Protein AF-A0A645IAI8-F1 (afdb_monomer)

pLDDT: mean 75.31, std 10.7, range [43.75, 86.5]

InterPro domains:
  IPR027268 Peptidase M4/M1, CTD superfamily [G3DSA:1.10.390.10] (1-57)

Foldseek 3Di:
DVVVCVVQDDVLVVVLVVVCCVVPVPHPDDVVNSQVSSCVSRVDRCVVVVVVVVVVVPPPD

Sequence (61 aa):
MYDFYKTVGKDTFFKILNTYYTNYIFKNSDLDDFINTCNEVSGQDYSSFFNYWVKNDFIPS

Secondary structure (DSSP, 8-state):
-HHHHHHH-HHHHHHHHHHHHHHHTTS---HHHHHHHHHHHHSS--HHHHHHHHHTTS---

Mean predicted aligned error: 7.25 Å

Structure (mmCIF, N/CA/C/O backbone):
data_AF-A0A645IAI8-F1
#
_entry.id   AF-A0A645IAI8-F1
#
loop_
_atom_site.group_PDB
_atom_site.id
_atom_site.type_symbol
_atom_site.label_atom_id
_atom_site.label_alt_id
_atom_site.label_comp_id
_atom_site.label_asym_id
_atom_site.label_entity_id
_atom_site.label_seq_id
_atom_site.pdbx_PDB_ins_code
_atom_site.Cartn_x
_atom_site.Cartn_y
_atom_site.Cartn_z
_atom_site.occupancy
_atom_site.B_iso_or_equiv
_atom_site.auth_seq_id
_atom_site.auth_comp_id
_atom_site.auth_asym_id
_atom_site.auth_atom_id
_atom_site.pdbx_PDB_model_num
ATOM 1 N N . MET A 1 1 ? -2.017 7.968 -7.082 1.00 67.06 1 MET A N 1
ATOM 2 C CA . MET A 1 1 ? -1.954 8.374 -5.654 1.00 67.06 1 MET A CA 1
ATOM 3 C C . MET A 1 1 ? -3.280 8.879 -5.085 1.00 67.06 1 MET A C 1
ATOM 5 O O . MET A 1 1 ? -3.644 8.426 -4.009 1.00 67.06 1 MET A O 1
ATOM 9 N N . TYR A 1 2 ? -4.033 9.753 -5.769 1.00 71.88 2 TYR A N 1
ATOM 10 C CA . TYR A 1 2 ? -5.349 10.205 -5.277 1.00 71.88 2 TYR A CA 1
ATOM 11 C C . TYR A 1 2 ? -6.372 9.061 -5.114 1.00 71.88 2 TYR A C 1
ATOM 13 O O . TYR A 1 2 ? -7.091 9.018 -4.117 1.00 71.88 2 TYR A O 1
ATOM 21 N N . ASP A 1 3 ? -6.376 8.084 -6.026 1.00 77.62 3 ASP A N 1
ATOM 22 C CA . ASP A 1 3 ? -7.243 6.902 -5.902 1.00 77.62 3 ASP A CA 1
ATOM 23 C C . ASP A 1 3 ? -6.853 6.012 -4.721 1.00 77.62 3 ASP A C 1
ATOM 25 O O . ASP A 1 3 ? -7.718 5.545 -3.989 1.00 77.62 3 ASP A O 1
ATOM 29 N N . PHE A 1 4 ? -5.552 5.858 -4.459 1.00 77.81 4 PHE A N 1
ATOM 30 C CA . PHE A 1 4 ? -5.067 5.104 -3.303 1.00 77.81 4 PHE A CA 1
ATOM 31 C C . PHE A 1 4 ? -5.560 5.714 -1.987 1.00 77.81 4 PHE A C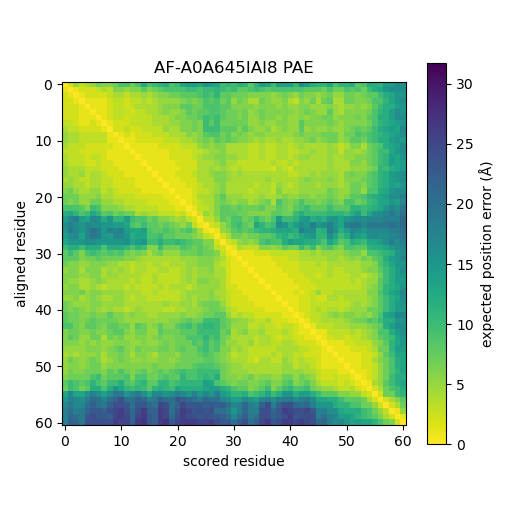 1
ATOM 33 O O . PHE A 1 4 ? -6.077 4.995 -1.139 1.00 77.81 4 PHE A O 1
ATOM 40 N N . TYR A 1 5 ? -5.485 7.042 -1.850 1.00 79.94 5 TYR A N 1
ATOM 41 C CA . TYR A 1 5 ? -6.002 7.761 -0.682 1.00 79.94 5 TYR A CA 1
ATOM 42 C C . TYR A 1 5 ? -7.492 7.483 -0.431 1.00 79.94 5 TYR A C 1
ATOM 44 O O . TYR A 1 5 ? -7.903 7.309 0.717 1.00 79.94 5 TYR A O 1
ATOM 52 N N . LYS A 1 6 ? -8.304 7.404 -1.494 1.00 81.06 6 LYS A N 1
ATOM 53 C CA . LYS A 1 6 ? -9.724 7.039 -1.380 1.00 81.06 6 LYS A CA 1
ATOM 54 C C . LYS A 1 6 ? -9.921 5.582 -0.968 1.00 81.06 6 LYS A C 1
ATOM 56 O O . LYS A 1 6 ? -10.830 5.311 -0.192 1.00 81.06 6 LYS A O 1
ATOM 61 N N . THR A 1 7 ? -9.081 4.676 -1.464 1.00 79.94 7 THR A N 1
ATOM 62 C CA . THR A 1 7 ? -9.168 3.237 -1.181 1.00 79.94 7 THR A CA 1
ATOM 63 C C . THR A 1 7 ? -8.794 2.901 0.260 1.00 79.94 7 THR A C 1
ATOM 65 O O . THR A 1 7 ? -9.542 2.195 0.927 1.00 79.94 7 THR A O 1
ATOM 68 N N . VAL A 1 8 ? -7.663 3.410 0.765 1.00 81.12 8 VAL A N 1
ATOM 69 C CA . VAL A 1 8 ? -7.188 3.069 2.123 1.00 81.12 8 VAL A CA 1
ATOM 70 C C . VAL A 1 8 ? -7.795 3.944 3.222 1.00 81.12 8 VAL A C 1
ATOM 72 O O . VAL A 1 8 ? -7.761 3.584 4.399 1.00 81.12 8 VAL A O 1
ATOM 75 N N . GLY A 1 9 ? -8.355 5.096 2.847 1.00 84.88 9 GLY A N 1
ATOM 76 C CA . GLY A 1 9 ? -8.868 6.093 3.777 1.00 84.88 9 GLY A CA 1
ATOM 77 C C . GLY A 1 9 ? -7.770 6.963 4.396 1.00 84.88 9 GLY A C 1
ATOM 78 O O . GLY A 1 9 ? -6.590 6.607 4.441 1.00 84.88 9 GLY A O 1
ATOM 79 N N . LYS A 1 10 ? -8.175 8.139 4.890 1.00 83.62 10 LYS A N 1
ATOM 80 C CA . LYS A 1 10 ? -7.266 9.182 5.390 1.00 83.62 10 LYS A CA 1
ATOM 81 C C . LYS A 1 10 ? -6.335 8.674 6.492 1.00 83.62 10 LYS A C 1
ATOM 83 O O . LYS A 1 10 ? -5.125 8.850 6.390 1.00 83.62 10 LYS A O 1
ATOM 88 N N . ASP A 1 11 ? -6.884 8.053 7.529 1.00 85.06 11 ASP A N 1
ATOM 89 C CA . ASP A 1 11 ? -6.123 7.635 8.709 1.00 85.06 11 ASP A CA 1
ATOM 90 C C . ASP A 1 11 ? -5.068 6.573 8.374 1.00 85.06 11 ASP A C 1
ATOM 92 O O . ASP A 1 11 ? -3.906 6.705 8.764 1.00 85.06 11 ASP A O 1
ATOM 96 N N . THR A 1 12 ? -5.432 5.571 7.571 1.00 84.19 12 THR A N 1
ATOM 97 C CA . THR A 1 12 ? -4.503 4.534 7.099 1.00 84.19 12 THR A CA 1
ATOM 98 C C . THR A 1 12 ? -3.428 5.126 6.195 1.00 84.19 12 THR A C 1
ATOM 100 O O . THR A 1 12 ? -2.252 4.810 6.356 1.00 84.19 12 THR A O 1
ATOM 103 N N . PHE A 1 13 ? -3.800 6.029 5.283 1.00 83.75 13 PHE A N 1
ATOM 104 C CA . PHE A 1 13 ? -2.859 6.677 4.370 1.00 83.75 13 PHE A CA 1
ATOM 105 C C . PHE A 1 13 ? -1.793 7.487 5.115 1.00 83.75 13 PHE A C 1
ATOM 107 O O . PHE A 1 13 ? -0.601 7.335 4.855 1.00 83.75 13 PHE A O 1
ATOM 114 N N . PHE A 1 14 ? -2.204 8.319 6.076 1.00 85.44 14 PHE A N 1
ATOM 115 C CA . PHE A 1 14 ? -1.261 9.095 6.884 1.00 85.44 14 PHE A CA 1
ATOM 116 C C . PHE A 1 14 ? -0.397 8.202 7.774 1.00 85.44 14 PHE A C 1
ATOM 118 O O . PHE A 1 14 ? 0.778 8.508 7.970 1.00 85.44 14 PHE A O 1
ATOM 125 N N . LYS A 1 15 ? -0.937 7.086 8.273 1.00 86.50 15 LYS A N 1
ATOM 126 C CA . LYS A 1 15 ? -0.162 6.103 9.037 1.00 86.50 15 LYS A CA 1
ATOM 127 C C . LYS A 1 15 ? 0.921 5.453 8.174 1.00 86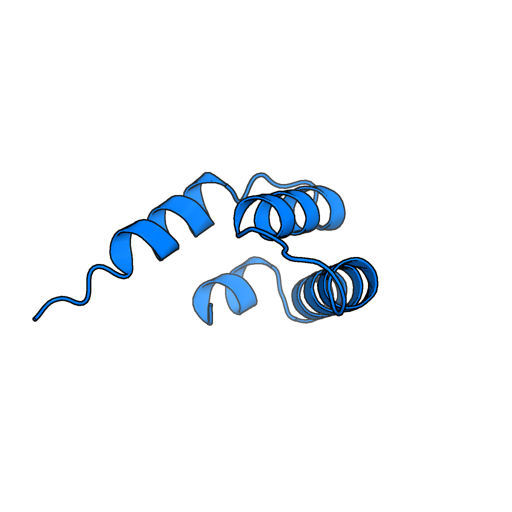.50 15 LYS A C 1
ATOM 129 O O . LYS A 1 15 ? 2.076 5.454 8.581 1.00 86.50 15 LYS A O 1
ATOM 134 N N . ILE A 1 16 ? 0.573 4.998 6.968 1.00 84.88 16 ILE A N 1
AT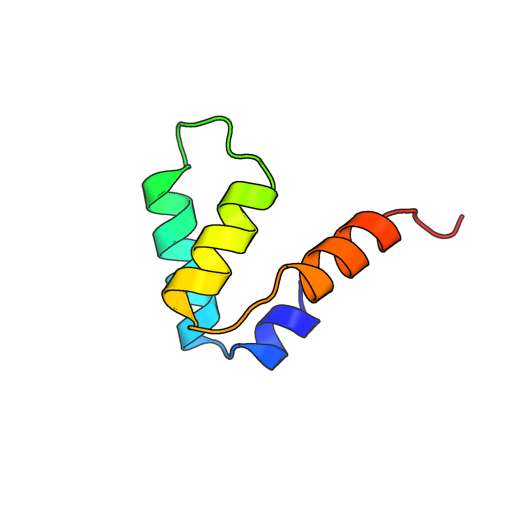OM 135 C CA . ILE A 1 16 ? 1.520 4.452 5.982 1.00 84.88 16 ILE A CA 1
ATOM 136 C C . ILE A 1 16 ? 2.612 5.475 5.659 1.00 84.88 16 ILE A C 1
ATOM 138 O O . ILE A 1 16 ? 3.793 5.148 5.738 1.00 84.88 16 ILE A O 1
ATOM 142 N N . LEU A 1 17 ? 2.234 6.720 5.343 1.00 82.81 17 LEU A N 1
ATOM 143 C CA . LEU A 1 17 ? 3.193 7.783 5.036 1.00 82.81 17 LEU A CA 1
ATOM 144 C C . LEU A 1 17 ? 4.138 8.062 6.201 1.00 82.81 17 LEU A C 1
ATOM 146 O O . LEU A 1 17 ? 5.335 8.197 5.985 1.00 82.81 17 LEU A O 1
ATOM 150 N N . ASN A 1 18 ? 3.622 8.141 7.427 1.00 85.12 18 ASN A N 1
ATOM 151 C CA . ASN A 1 18 ? 4.440 8.426 8.600 1.00 85.12 18 ASN A CA 1
ATOM 152 C C . ASN A 1 18 ? 5.412 7.273 8.901 1.00 85.12 18 ASN A C 1
ATOM 154 O O . ASN A 1 18 ? 6.587 7.508 9.179 1.00 85.12 18 ASN A O 1
ATOM 158 N N . THR A 1 19 ? 4.952 6.024 8.772 1.00 83.81 19 THR A N 1
ATOM 159 C CA . THR A 1 19 ? 5.792 4.827 8.919 1.00 83.81 19 THR A CA 1
ATOM 160 C C . THR A 1 19 ? 6.871 4.763 7.840 1.00 83.81 19 THR A C 1
ATOM 162 O O . THR A 1 19 ? 8.043 4.582 8.162 1.00 83.81 19 THR A O 1
ATOM 165 N N . TYR A 1 20 ? 6.506 4.972 6.575 1.00 80.94 20 TYR A N 1
ATOM 166 C CA . TYR A 1 20 ? 7.457 4.971 5.468 1.00 80.94 20 TYR A CA 1
ATOM 167 C C . TYR A 1 20 ? 8.480 6.102 5.596 1.00 80.94 20 TYR A C 1
ATOM 169 O O . TYR A 1 20 ? 9.682 5.864 5.538 1.00 80.94 20 TYR A O 1
ATOM 177 N N . TYR A 1 21 ? 8.019 7.327 5.851 1.00 79.94 21 TYR A N 1
ATOM 178 C CA . TYR A 1 21 ? 8.889 8.487 6.015 1.00 79.94 21 TYR A CA 1
ATOM 179 C C . TYR A 1 21 ? 9.867 8.281 7.176 1.00 79.94 21 TYR A C 1
ATOM 181 O O . TYR A 1 21 ? 11.067 8.442 7.001 1.00 79.94 21 TYR A O 1
ATOM 189 N N . THR A 1 22 ? 9.395 7.821 8.336 1.00 80.00 22 THR A N 1
ATOM 190 C CA . THR A 1 22 ? 10.266 7.554 9.494 1.00 80.00 22 THR A CA 1
ATOM 191 C C . THR A 1 22 ? 11.334 6.495 9.198 1.00 80.00 22 THR A C 1
ATOM 193 O O . THR A 1 22 ? 12.480 6.649 9.618 1.00 80.00 22 THR A O 1
ATOM 196 N N . ASN A 1 23 ? 10.988 5.442 8.453 1.00 71.94 23 ASN A N 1
ATOM 197 C CA . ASN A 1 23 ? 11.900 4.329 8.176 1.00 71.94 23 ASN A CA 1
ATOM 198 C C . ASN A 1 23 ? 12.872 4.595 7.014 1.00 71.94 23 ASN A C 1
ATOM 200 O O . ASN A 1 23 ? 13.957 4.007 6.986 1.00 71.94 23 ASN A O 1
ATOM 204 N N . TYR A 1 24 ? 12.512 5.471 6.071 1.00 73.62 24 TYR A N 1
ATOM 205 C CA . TYR A 1 24 ? 13.210 5.583 4.787 1.00 73.62 24 TYR A CA 1
ATOM 206 C C . TYR A 1 24 ? 13.706 6.989 4.413 1.00 73.62 24 TYR A C 1
ATOM 208 O O . TYR A 1 24 ? 14.415 7.120 3.420 1.00 73.62 24 TYR A O 1
ATOM 216 N N . ILE A 1 25 ? 13.466 8.027 5.224 1.00 64.31 25 ILE A N 1
ATOM 217 C CA . ILE A 1 25 ? 13.948 9.410 4.984 1.00 64.31 25 ILE A CA 1
ATOM 218 C C . ILE A 1 25 ? 15.482 9.546 4.814 1.00 64.31 25 ILE A C 1
ATOM 220 O O . ILE A 1 25 ? 15.950 10.545 4.275 1.00 64.31 25 ILE A O 1
ATOM 224 N N . PHE A 1 26 ? 16.273 8.541 5.211 1.00 59.38 26 PHE A N 1
ATOM 225 C CA . PHE A 1 26 ? 17.737 8.514 5.038 1.00 59.38 26 PHE A CA 1
ATOM 226 C C . PHE A 1 26 ? 18.267 7.293 4.260 1.00 59.38 26 PHE A C 1
ATOM 228 O O . PHE A 1 26 ? 19.474 7.046 4.259 1.00 59.38 26 PHE A O 1
ATOM 235 N N . LYS A 1 27 ? 17.400 6.514 3.600 1.00 59.25 27 LYS A N 1
ATOM 236 C CA . LYS A 1 27 ? 17.790 5.334 2.808 1.00 59.25 27 LYS A CA 1
ATOM 237 C C . LYS A 1 27 ? 17.317 5.467 1.362 1.00 59.25 27 LYS A C 1
ATOM 239 O O . LYS A 1 27 ? 16.221 5.960 1.121 1.00 59.25 27 LYS A O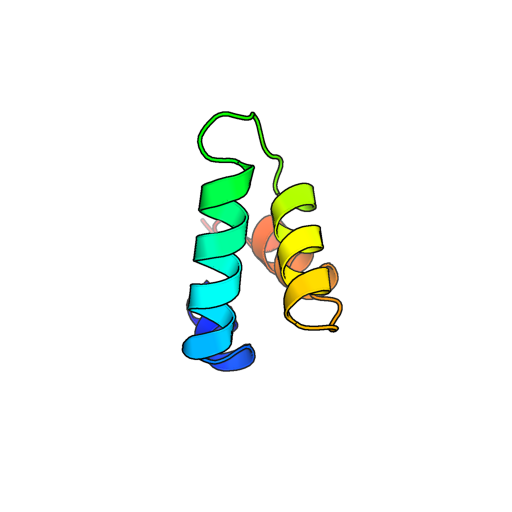 1
ATOM 244 N N . ASN A 1 28 ? 18.109 4.944 0.420 1.00 59.12 28 ASN A N 1
ATOM 245 C CA . ASN A 1 28 ? 17.616 4.585 -0.913 1.00 59.12 28 ASN A CA 1
ATOM 246 C C . ASN A 1 28 ? 16.563 3.483 -0.726 1.00 59.12 28 ASN A C 1
ATOM 248 O O . ASN A 1 28 ? 16.908 2.309 -0.632 1.00 59.12 28 ASN A O 1
ATOM 252 N N . SER A 1 29 ? 15.309 3.890 -0.550 1.00 61.88 29 SER A N 1
ATOM 253 C CA . SER A 1 29 ? 14.144 3.013 -0.606 1.00 61.88 29 SER A CA 1
ATOM 254 C C . SER A 1 29 ? 13.756 2.861 -2.055 1.00 61.88 29 SER A C 1
ATOM 256 O O . SER A 1 29 ? 13.682 3.857 -2.779 1.00 61.88 29 SER A O 1
ATOM 258 N N . ASP A 1 30 ? 13.483 1.629 -2.453 1.00 69.31 30 ASP A N 1
ATOM 259 C CA . ASP A 1 30 ? 12.829 1.392 -3.728 1.00 69.31 30 ASP A CA 1
ATOM 260 C C . ASP A 1 30 ? 11.305 1.407 -3.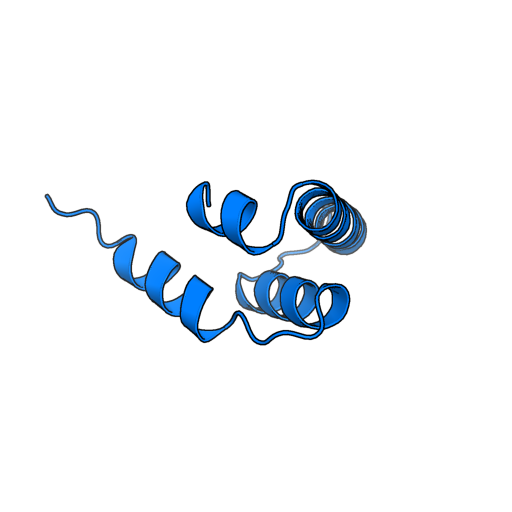553 1.00 69.31 30 ASP A C 1
ATOM 262 O O . ASP A 1 30 ? 10.773 1.369 -2.440 1.00 69.31 30 ASP A O 1
ATOM 266 N N . LEU A 1 31 ? 10.573 1.459 -4.660 1.00 73.94 31 LEU A N 1
ATOM 267 C CA . LEU A 1 31 ? 9.112 1.421 -4.636 1.00 73.94 31 LEU A CA 1
ATOM 268 C C . LEU A 1 31 ? 8.589 0.144 -3.950 1.00 73.94 31 LEU A C 1
ATOM 270 O O . LEU A 1 31 ? 7.560 0.177 -3.275 1.00 73.94 31 LEU A O 1
ATOM 274 N N . ASP A 1 32 ? 9.313 -0.967 -4.079 1.00 78.19 32 ASP A N 1
ATOM 275 C CA . ASP A 1 32 ? 8.970 -2.239 -3.436 1.00 78.19 32 ASP A CA 1
ATOM 276 C C . ASP A 1 32 ? 8.962 -2.147 -1.898 1.00 78.19 32 ASP A C 1
ATOM 278 O O . ASP A 1 32 ? 8.096 -2.735 -1.246 1.00 78.19 32 ASP A O 1
ATOM 282 N N . ASP A 1 33 ? 9.854 -1.348 -1.301 1.00 79.06 33 ASP A N 1
ATOM 283 C CA . ASP A 1 33 ? 9.862 -1.085 0.145 1.00 79.06 33 ASP A CA 1
AT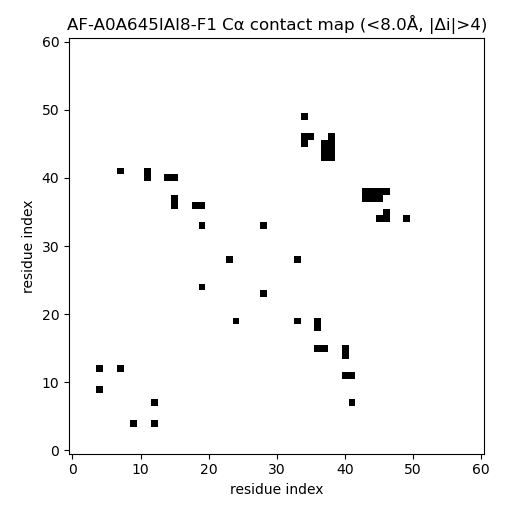OM 284 C C . ASP A 1 33 ? 8.595 -0.333 0.589 1.00 79.06 33 ASP A C 1
ATOM 286 O O . ASP A 1 33 ? 8.007 -0.615 1.643 1.00 79.06 33 ASP A O 1
ATOM 290 N N . PHE A 1 34 ? 8.137 0.612 -0.237 1.00 79.38 34 PHE A N 1
ATOM 291 C CA . PHE A 1 34 ? 6.897 1.344 0.008 1.00 79.38 34 PHE A CA 1
ATOM 292 C C . PHE A 1 34 ? 5.679 0.422 -0.067 1.00 79.38 34 PHE A C 1
ATOM 294 O O . PHE A 1 34 ? 4.815 0.472 0.812 1.00 79.38 34 PHE A O 1
ATOM 301 N N . ILE A 1 35 ? 5.623 -0.449 -1.078 1.00 82.81 35 ILE A N 1
ATOM 302 C CA . ILE A 1 35 ? 4.547 -1.433 -1.249 1.00 82.81 35 ILE A CA 1
ATOM 303 C C . ILE A 1 35 ? 4.500 -2.382 -0.049 1.00 82.81 35 ILE A C 1
ATOM 305 O O . ILE A 1 35 ? 3.429 -2.580 0.524 1.00 82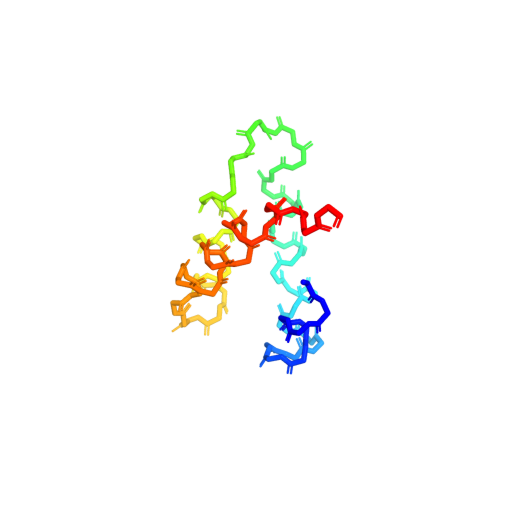.81 35 ILE A O 1
ATOM 309 N N . ASN A 1 36 ? 5.647 -2.901 0.396 1.00 83.81 36 ASN A N 1
ATOM 310 C CA . ASN A 1 36 ? 5.714 -3.760 1.580 1.00 83.81 36 ASN A CA 1
ATOM 311 C C . ASN A 1 36 ? 5.213 -3.045 2.838 1.00 83.81 36 ASN A C 1
ATOM 313 O O . ASN A 1 36 ? 4.381 -3.592 3.559 1.00 83.81 36 ASN A O 1
ATOM 317 N N . THR A 1 37 ? 5.623 -1.792 3.056 1.00 84.00 37 THR A N 1
ATOM 318 C CA . THR A 1 37 ? 5.133 -0.986 4.186 1.00 84.00 37 THR A CA 1
ATOM 319 C C . THR A 1 37 ? 3.615 -0.783 4.112 1.00 84.00 37 THR A C 1
ATOM 321 O O . THR A 1 37 ? 2.914 -0.875 5.123 1.00 84.00 37 THR A O 1
ATOM 324 N N . CYS A 1 38 ? 3.073 -0.531 2.915 1.00 83.12 38 CYS A N 1
ATOM 325 C CA . CYS A 1 38 ? 1.629 -0.428 2.710 1.00 83.12 38 CYS A CA 1
ATOM 326 C C . CYS A 1 38 ? 0.922 -1.738 3.069 1.00 83.12 38 CYS A C 1
ATOM 328 O O . CYS A 1 38 ? -0.108 -1.708 3.748 1.00 83.12 38 CYS A O 1
ATOM 330 N N . ASN A 1 39 ? 1.476 -2.873 2.644 1.00 84.69 39 ASN A N 1
ATOM 331 C CA . ASN A 1 39 ? 0.902 -4.191 2.883 1.00 84.69 39 ASN A CA 1
ATOM 332 C C . ASN A 1 39 ? 0.907 -4.551 4.373 1.00 84.69 39 ASN A C 1
ATOM 334 O O . ASN A 1 39 ? -0.107 -5.005 4.900 1.00 84.69 39 ASN A O 1
ATOM 338 N N . GLU A 1 40 ? 2.001 -4.266 5.082 1.00 83.31 40 GLU A N 1
ATOM 339 C CA . GLU A 1 40 ? 2.113 -4.503 6.525 1.00 83.31 40 GLU A CA 1
ATOM 340 C C . GLU A 1 40 ? 1.143 -3.644 7.342 1.00 83.31 40 GLU A C 1
ATOM 342 O O . GLU A 1 40 ? 0.476 -4.141 8.249 1.00 83.31 40 GLU A O 1
ATOM 347 N N . VAL A 1 41 ? 1.032 -2.349 7.028 1.00 83.69 41 VAL A N 1
ATOM 348 C CA . VAL A 1 41 ? 0.200 -1.419 7.809 1.00 83.69 41 VAL A CA 1
ATOM 349 C C . VAL A 1 41 ? -1.294 -1.635 7.557 1.00 83.69 41 VAL A C 1
ATOM 351 O O . VAL A 1 41 ? -2.106 -1.413 8.459 1.00 83.69 41 VAL A O 1
ATOM 354 N N . SER A 1 42 ? -1.668 -2.042 6.345 1.00 77.69 42 SER A N 1
ATOM 355 C CA . SER A 1 42 ? -3.068 -2.230 5.944 1.00 77.69 42 SER A CA 1
ATOM 356 C C . SER A 1 42 ? -3.580 -3.667 6.068 1.00 77.69 42 SER A C 1
ATOM 358 O O . SER A 1 42 ? -4.794 -3.872 6.084 1.00 77.69 42 SER A O 1
ATOM 360 N N . GLY A 1 43 ? -2.682 -4.657 6.112 1.00 81.25 43 GLY A N 1
ATOM 361 C CA . GLY A 1 43 ? -3.025 -6.076 6.019 1.00 81.25 43 GLY A CA 1
ATOM 362 C C . GLY A 1 43 ? -3.572 -6.507 4.651 1.00 81.25 43 GLY A C 1
ATOM 363 O O . GLY A 1 43 ? -4.178 -7.573 4.558 1.00 81.25 43 GLY A O 1
ATOM 364 N N . GLN A 1 44 ? -3.411 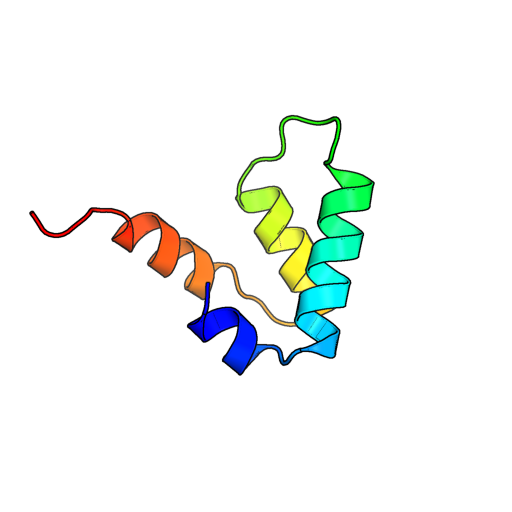-5.692 3.604 1.00 79.94 44 GLN A N 1
ATOM 365 C CA . GLN A 1 44 ? -3.886 -5.970 2.244 1.00 79.94 44 GLN A CA 1
ATOM 366 C C . GLN A 1 44 ? -2.738 -5.896 1.240 1.00 79.94 44 GLN A C 1
ATOM 368 O O . GLN A 1 44 ? -1.831 -5.092 1.401 1.00 79.94 44 GLN A O 1
ATOM 373 N N . ASP A 1 45 ? -2.786 -6.711 0.186 1.00 82.50 45 ASP A N 1
ATOM 374 C CA . ASP A 1 45 ? -1.765 -6.697 -0.863 1.00 82.50 45 ASP A CA 1
ATOM 375 C C . ASP A 1 45 ? -2.078 -5.628 -1.924 1.00 82.50 45 ASP A C 1
ATOM 377 O O . ASP A 1 45 ? -2.980 -5.781 -2.753 1.00 82.50 45 ASP A O 1
ATOM 381 N N . TYR A 1 46 ? -1.310 -4.539 -1.910 1.00 80.19 46 TYR A N 1
ATOM 382 C CA . TYR A 1 46 ? -1.378 -3.455 -2.890 1.00 80.19 46 TYR A CA 1
ATOM 383 C C . TYR A 1 46 ? -0.320 -3.553 -3.986 1.00 80.19 46 TYR A C 1
ATOM 385 O O . TYR A 1 46 ? -0.227 -2.651 -4.824 1.00 80.19 46 TYR A O 1
ATOM 393 N N . SER A 1 47 ? 0.447 -4.642 -4.046 1.00 80.56 47 SER A N 1
ATOM 394 C CA . SER A 1 47 ? 1.532 -4.806 -5.018 1.00 80.56 47 SER A CA 1
ATOM 395 C C . SER A 1 47 ? 1.005 -4.702 -6.443 1.00 80.56 47 SER A C 1
ATOM 397 O O . SER A 1 47 ? 1.570 -3.992 -7.266 1.00 80.56 47 SER A O 1
ATOM 399 N N . SER A 1 48 ? -0.146 -5.313 -6.731 1.00 79.25 48 SER A N 1
ATOM 400 C CA . SER A 1 48 ? -0.783 -5.224 -8.054 1.00 79.25 48 SER A CA 1
ATOM 401 C C . SER A 1 48 ? -1.286 -3.815 -8.383 1.00 79.25 48 SER A C 1
ATOM 403 O O . SER A 1 48 ? -1.176 -3.374 -9.527 1.00 79.25 48 SER A O 1
ATOM 405 N N . PHE A 1 49 ? -1.802 -3.089 -7.387 1.00 80.25 49 PHE A N 1
ATOM 406 C CA . PHE A 1 49 ? -2.305 -1.726 -7.555 1.00 80.25 49 PHE A CA 1
ATOM 407 C C . PHE A 1 49 ? -1.166 -0.754 -7.882 1.00 80.25 49 PHE A C 1
ATOM 409 O O . PHE A 1 49 ? -1.246 -0.009 -8.859 1.00 80.25 49 PHE A O 1
ATOM 416 N N . PHE A 1 50 ? -0.075 -0.800 -7.114 1.00 77.12 50 PHE A N 1
ATOM 417 C CA . PHE A 1 50 ? 1.092 0.047 -7.353 1.00 77.12 50 PHE A CA 1
ATOM 418 C C . PHE A 1 50 ? 1.880 -0.371 -8.590 1.00 77.12 50 PHE A C 1
ATOM 420 O O . PHE A 1 50 ? 2.328 0.501 -9.322 1.00 77.12 50 PHE A O 1
ATOM 427 N N . ASN A 1 51 ? 1.985 -1.666 -8.893 1.00 78.62 51 ASN A N 1
ATOM 428 C CA . ASN A 1 51 ? 2.620 -2.140 -10.123 1.00 78.62 51 ASN A CA 1
ATOM 429 C C . ASN A 1 51 ? 1.851 -1.665 -11.366 1.00 78.62 51 ASN A C 1
ATOM 431 O O . ASN A 1 51 ? 2.462 -1.232 -12.337 1.00 78.62 51 ASN A O 1
ATOM 435 N N . TYR A 1 52 ? 0.512 -1.675 -11.331 1.00 76.81 52 TYR A N 1
ATOM 436 C CA . TYR A 1 52 ? -0.303 -1.086 -12.398 1.00 76.81 52 TYR A CA 1
ATOM 437 C C . TYR A 1 52 ? -0.112 0.429 -12.495 1.00 76.81 52 TYR A C 1
ATOM 439 O O . TYR A 1 52 ? -0.027 0.960 -13.599 1.00 76.81 52 TYR A O 1
ATOM 447 N N . TRP A 1 53 ? -0.028 1.117 -11.354 1.00 72.88 53 TRP A N 1
ATOM 448 C CA . TRP A 1 53 ? 0.154 2.565 -11.300 1.00 72.88 53 TRP A CA 1
ATOM 449 C C . TRP A 1 53 ? 1.529 2.992 -11.837 1.00 72.88 53 TRP A C 1
ATOM 451 O O . TRP A 1 53 ? 1.596 3.857 -12.698 1.00 72.88 53 TRP A O 1
ATOM 461 N N . VAL A 1 54 ? 2.605 2.316 -11.425 1.00 72.00 54 VAL A N 1
ATOM 462 C CA . VAL A 1 54 ? 3.979 2.586 -11.880 1.00 72.00 54 VAL A CA 1
ATOM 463 C C . VAL A 1 54 ? 4.214 2.162 -13.325 1.00 72.00 54 VAL A C 1
ATOM 465 O O . VAL A 1 54 ? 4.908 2.859 -14.057 1.00 72.00 54 VAL A O 1
ATOM 468 N N . LYS A 1 55 ? 3.593 1.074 -13.792 1.00 68.06 55 LYS A N 1
ATOM 469 C CA . LYS A 1 55 ? 3.642 0.706 -15.217 1.00 68.06 55 LYS A CA 1
ATOM 470 C C . LYS A 1 55 ? 2.830 1.646 -16.110 1.00 68.06 55 LYS A C 1
ATOM 472 O O . LYS A 1 55 ? 3.197 1.819 -17.267 1.00 68.06 55 LYS A O 1
ATOM 477 N N . ASN A 1 56 ? 1.753 2.250 -15.597 1.00 61.41 56 ASN A N 1
ATOM 478 C CA . ASN A 1 56 ? 0.985 3.277 -16.314 1.00 61.41 56 ASN A CA 1
ATOM 479 C C . ASN A 1 56 ? 1.579 4.686 -16.215 1.00 61.41 56 ASN A C 1
ATOM 481 O O . ASN A 1 56 ? 1.056 5.591 -16.857 1.00 61.41 56 ASN A O 1
ATOM 485 N N . ASP A 1 57 ? 2.692 4.877 -15.504 1.00 52.56 57 ASP A N 1
ATOM 486 C CA . ASP A 1 57 ? 3.502 6.097 -15.615 1.00 52.56 57 ASP A CA 1
ATOM 487 C C . ASP A 1 57 ? 4.239 6.177 -16.975 1.00 52.56 57 ASP A C 1
ATOM 489 O O . ASP A 1 57 ? 5.001 7.104 -17.239 1.00 52.56 57 ASP A O 1
ATOM 493 N N . PHE A 1 58 ? 3.967 5.241 -17.900 1.00 48.53 58 PHE A N 1
ATOM 494 C CA . PHE A 1 58 ? 4.087 5.498 -19.333 1.00 48.53 58 PHE A CA 1
ATOM 495 C C . PHE A 1 58 ? 3.025 6.537 -19.724 1.00 48.53 58 PHE A C 1
ATOM 497 O O . PHE A 1 58 ? 1.922 6.204 -20.158 1.00 48.53 58 PHE A O 1
ATOM 504 N N . ILE A 1 59 ? 3.368 7.806 -19.496 1.00 52.53 59 ILE A N 1
ATOM 505 C CA . ILE A 1 59 ? 2.635 9.001 -19.920 1.00 52.53 59 ILE A CA 1
ATOM 506 C C . ILE A 1 59 ? 2.057 8.742 -21.325 1.00 52.53 59 ILE A C 1
ATOM 508 O O . ILE A 1 59 ? 2.846 8.543 -22.255 1.00 52.53 59 ILE A O 1
ATOM 512 N N . PRO A 1 60 ? 0.725 8.714 -21.532 1.00 43.75 60 PRO A N 1
ATOM 513 C CA . PRO A 1 60 ? 0.207 8.786 -22.888 1.00 43.75 60 PRO A CA 1
ATOM 514 C C . PRO A 1 60 ? 0.627 10.150 -23.452 1.00 43.75 60 PRO A C 1
ATOM 516 O O . PRO A 1 60 ? 0.292 11.187 -22.879 1.00 43.75 60 PRO A O 1
ATOM 519 N N . SER A 1 61 ? 1.439 10.101 -24.513 1.00 45.81 61 SER A N 1
ATOM 520 C CA . SER A 1 61 ? 1.973 11.239 -25.276 1.00 45.81 61 SER A CA 1
ATOM 521 C C . SER A 1 61 ? 0.900 12.212 -25.742 1.00 45.81 61 SER A C 1
ATOM 523 O O . SER A 1 61 ? -0.138 11.702 -26.229 1.00 45.81 61 SER A O 1
#

Radius of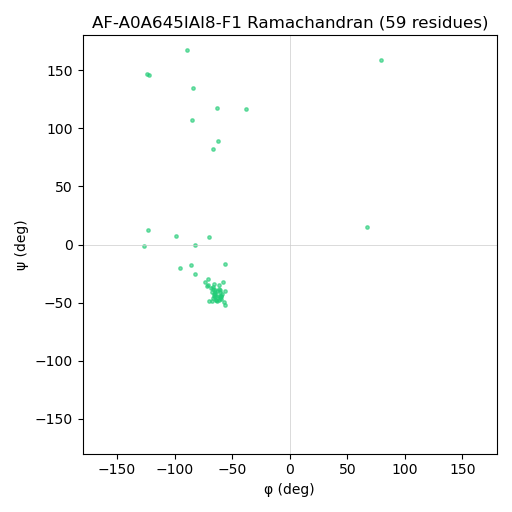 gyration: 12.02 Å; Cα contacts (8 Å, |Δi|>4): 27; chains: 1; bounding box: 28×18×35 Å

Organism: NCBI:txid1076179

Solvent-accessible surface area (backbone atoms only — not comparable to full-atom values): 3706 Å² total; per-residue (Å²): 108,73,67,53,43,68,72,62,30,68,72,53,43,53,48,37,49,51,54,48,47,74,75,33,77,91,49,97,66,54,73,67,55,54,40,50,46,44,22,69,74,68,74,46,88,46,57,68,60,50,50,52,52,63,64,55,65,61,67,84,127